Protein AF-A0A952X7Q8-F1 (afdb_monomer)

Sequence (103 aa):
MDFQTFLKELHVLQDRLVNMPESEALSETFAREQENLANLLDHLPKFPKIEQDKAREEMRLFADKLNEKLQNLKQKMRDLSQDMSMVENRTRGMKAYNQGKIF

Radius of gyration: 22.6 Å; Cα contacts (8 Å, |Δi|>4): 32; chains: 1; bounding box: 51×16×68 Å

Mean predicted aligned error: 8.24 Å

Structure (mmCIF, N/CA/C/O backbone):
data_AF-A0A952X7Q8-F1
#
_entry.id   AF-A0A952X7Q8-F1
#
loop_
_atom_site.group_PDB
_atom_site.id
_atom_site.type_symbol
_atom_site.label_atom_i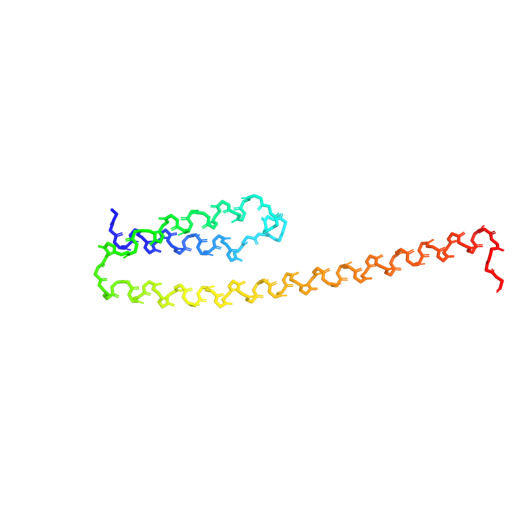d
_atom_site.label_alt_id
_atom_site.label_comp_id
_atom_site.label_asym_id
_atom_site.label_entity_id
_atom_site.label_seq_id
_atom_site.pdbx_PDB_ins_code
_atom_site.Cartn_x
_atom_site.Cartn_y
_atom_site.Cartn_z
_atom_site.occupancy
_atom_site.B_iso_or_equiv
_atom_site.auth_seq_id
_atom_site.auth_comp_id
_atom_site.auth_asym_id
_atom_site.auth_atom_id
_atom_site.pdbx_PDB_model_num
ATOM 1 N N . MET A 1 1 ? 4.799 4.792 -24.220 1.00 82.75 1 MET A N 1
ATOM 2 C CA . MET A 1 1 ? 5.187 5.406 -22.940 1.00 82.75 1 MET A CA 1
ATOM 3 C C . MET A 1 1 ? 6.679 5.223 -22.786 1.00 82.75 1 MET A C 1
ATOM 5 O O . MET A 1 1 ? 7.146 4.116 -23.025 1.00 82.75 1 MET A O 1
ATOM 9 N N . ASP A 1 2 ? 7.410 6.290 -22.488 1.00 91.31 2 ASP A N 1
ATOM 10 C CA . ASP A 1 2 ? 8.833 6.198 -22.161 1.00 91.31 2 ASP A CA 1
ATOM 11 C C . ASP A 1 2 ? 9.036 5.880 -20.667 1.00 91.31 2 ASP A C 1
ATOM 13 O O . ASP A 1 2 ? 8.090 5.904 -19.874 1.00 91.31 2 ASP A O 1
ATOM 17 N N . PHE A 1 3 ? 10.268 5.546 -20.284 1.00 89.25 3 PHE A N 1
ATOM 18 C CA . PHE A 1 3 ? 10.572 5.123 -18.918 1.00 89.25 3 PHE A CA 1
ATOM 19 C C . PHE A 1 3 ? 10.450 6.255 -17.890 1.00 89.25 3 PHE A C 1
ATOM 21 O O . PHE A 1 3 ? 10.060 6.018 -16.751 1.00 89.25 3 PHE A O 1
ATOM 28 N N . GLN A 1 4 ? 10.721 7.502 -18.284 1.00 90.69 4 GLN A N 1
ATOM 29 C CA . GLN A 1 4 ? 10.568 8.659 -17.394 1.00 90.69 4 GLN A CA 1
ATOM 30 C C . GLN A 1 4 ? 9.098 8.910 -17.046 1.00 90.69 4 GLN A 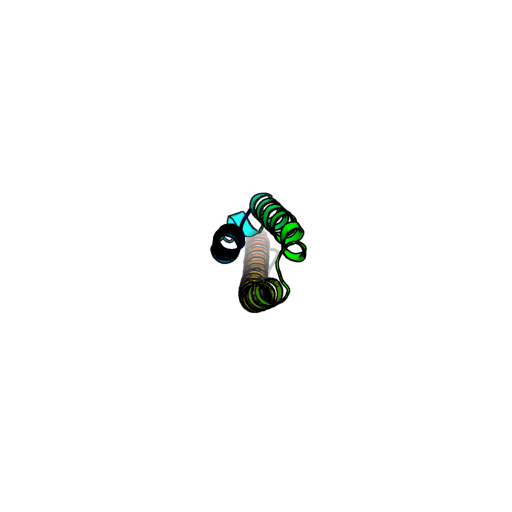C 1
ATOM 32 O O . GLN A 1 4 ? 8.769 9.192 -15.895 1.00 90.69 4 GLN A O 1
ATOM 37 N N . THR A 1 5 ? 8.206 8.749 -18.024 1.00 91.25 5 THR A N 1
ATOM 38 C CA . THR A 1 5 ? 6.757 8.823 -17.822 1.00 91.25 5 THR A CA 1
ATOM 39 C C . THR A 1 5 ? 6.283 7.673 -16.939 1.00 91.25 5 THR A C 1
ATOM 41 O O . THR A 1 5 ? 5.563 7.920 -15.977 1.00 91.25 5 THR A O 1
ATOM 44 N N . PHE A 1 6 ? 6.765 6.448 -17.190 1.00 92.56 6 PHE A N 1
ATOM 45 C CA . PHE A 1 6 ? 6.488 5.290 -16.332 1.00 92.56 6 PHE A CA 1
ATOM 46 C C . PHE A 1 6 ? 6.895 5.543 -14.873 1.00 92.56 6 PHE A C 1
ATOM 48 O O . PHE A 1 6 ? 6.085 5.342 -13.976 1.00 92.56 6 PHE A O 1
ATOM 55 N N . LEU A 1 7 ? 8.121 6.016 -14.622 1.00 90.44 7 LEU A N 1
ATOM 56 C CA . LEU A 1 7 ? 8.602 6.274 -13.261 1.00 90.44 7 LEU A CA 1
ATOM 57 C C . LEU A 1 7 ? 7.802 7.373 -12.567 1.00 90.44 7 LEU A C 1
ATOM 59 O O . LEU A 1 7 ? 7.464 7.247 -11.395 1.00 90.44 7 LEU A O 1
ATOM 63 N N . LYS A 1 8 ? 7.462 8.438 -13.293 1.00 92.06 8 LYS A N 1
ATOM 64 C CA . LYS A 1 8 ? 6.650 9.519 -12.741 1.00 92.06 8 LYS A CA 1
ATOM 65 C C . LYS A 1 8 ? 5.261 9.023 -12.343 1.00 92.06 8 LYS A C 1
ATOM 67 O O . LYS A 1 8 ? 4.787 9.357 -11.261 1.00 92.06 8 LYS A O 1
ATOM 72 N N . GLU A 1 9 ? 4.611 8.240 -13.199 1.00 91.62 9 GLU A N 1
ATOM 73 C CA . GLU A 1 9 ? 3.309 7.643 -12.890 1.00 91.62 9 GLU A CA 1
ATOM 74 C C . GLU A 1 9 ? 3.410 6.657 -11.722 1.00 91.62 9 GLU A C 1
ATOM 76 O O . GLU A 1 9 ? 2.567 6.684 -10.825 1.00 91.62 9 GLU A O 1
ATOM 81 N N . LEU A 1 10 ? 4.485 5.865 -11.674 1.00 91.00 10 LEU A N 1
ATOM 82 C CA . LEU A 1 10 ? 4.768 4.937 -10.585 1.00 91.00 10 LEU A CA 1
ATOM 83 C C . LEU A 1 10 ? 4.885 5.682 -9.252 1.00 91.00 10 LEU A C 1
ATOM 85 O O . LEU A 1 10 ? 4.204 5.316 -8.299 1.00 91.00 10 LEU A O 1
ATOM 89 N N . HIS A 1 11 ? 5.681 6.752 -9.188 1.00 90.19 11 HIS A N 1
ATOM 90 C CA . HIS A 1 11 ? 5.839 7.561 -7.974 1.00 90.19 11 HIS A CA 1
ATOM 91 C C . HIS A 1 11 ? 4.532 8.212 -7.542 1.00 90.19 11 HIS A C 1
ATOM 93 O O . HIS A 1 11 ? 4.196 8.167 -6.365 1.00 90.19 11 HIS A O 1
ATOM 99 N N . VAL A 1 12 ? 3.748 8.749 -8.479 1.00 91.62 12 VAL A N 1
ATOM 100 C CA . VAL A 1 12 ? 2.447 9.354 -8.155 1.00 91.62 12 VAL A CA 1
ATOM 101 C C . VAL A 1 12 ? 1.491 8.326 -7.547 1.00 91.62 12 VAL A C 1
ATOM 103 O O . VAL A 1 12 ? 0.827 8.626 -6.554 1.00 91.62 12 VAL A O 1
ATOM 106 N N . LEU A 1 13 ? 1.413 7.118 -8.112 1.00 89.06 13 LEU A N 1
ATOM 107 C CA . LEU A 1 13 ? 0.564 6.051 -7.574 1.00 89.06 13 LEU A CA 1
ATOM 108 C C . LEU A 1 13 ? 1.060 5.572 -6.205 1.00 89.06 13 LEU A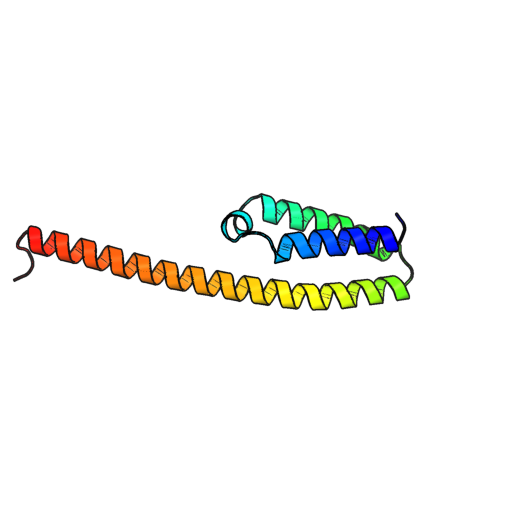 C 1
ATOM 110 O O . LEU A 1 13 ? 0.266 5.400 -5.280 1.00 89.06 13 LEU A O 1
ATOM 114 N N . GLN A 1 14 ? 2.374 5.413 -6.052 1.00 88.12 14 GLN A N 1
ATOM 115 C CA . GLN A 1 14 ? 2.996 5.046 -4.783 1.00 88.12 14 GLN A CA 1
ATOM 116 C C . GLN A 1 14 ? 2.710 6.087 -3.691 1.00 88.12 14 GLN A C 1
ATOM 118 O O . GLN A 1 14 ? 2.252 5.738 -2.600 1.00 88.12 14 GLN A O 1
ATOM 123 N N . ASP A 1 15 ? 2.893 7.371 -3.993 1.00 87.75 15 ASP A N 1
ATOM 124 C CA . ASP A 1 15 ? 2.630 8.463 -3.058 1.00 87.75 15 ASP A CA 1
ATOM 125 C C . ASP A 1 15 ? 1.157 8.522 -2.657 1.00 87.75 15 ASP A C 1
ATOM 127 O O . ASP A 1 15 ? 0.850 8.729 -1.481 1.00 87.75 15 ASP A O 1
ATOM 131 N N . ARG A 1 16 ? 0.228 8.292 -3.591 1.00 88.31 16 ARG A N 1
ATOM 132 C CA . ARG A 1 16 ? -1.206 8.226 -3.272 1.00 88.31 16 ARG A CA 1
ATOM 133 C C . ARG A 1 16 ? -1.517 7.079 -2.324 1.00 88.31 16 ARG A C 1
ATOM 135 O O . ARG A 1 16 ? -2.170 7.303 -1.311 1.00 88.31 16 ARG A O 1
ATOM 142 N N . LEU A 1 17 ? -1.022 5.874 -2.599 1.00 85.62 17 LEU A N 1
ATOM 143 C CA . LEU A 1 17 ? -1.271 4.696 -1.761 1.00 85.62 17 LEU A CA 1
ATOM 144 C C . LEU A 1 17 ? -0.693 4.860 -0.343 1.00 85.62 17 LEU A C 1
ATOM 146 O O . LEU A 1 17 ? -1.357 4.544 0.653 1.00 85.62 17 LEU A O 1
ATOM 150 N N . VAL A 1 18 ? 0.520 5.408 -0.222 1.00 84.38 18 VAL A N 1
ATOM 151 C CA . VAL A 1 18 ? 1.168 5.651 1.079 1.00 84.38 18 VAL A CA 1
ATOM 152 C C . VAL A 1 18 ? 0.501 6.789 1.845 1.00 84.38 18 VAL A C 1
ATOM 154 O O . VAL A 1 18 ? 0.297 6.652 3.049 1.00 84.38 18 VAL A O 1
ATOM 157 N N . ASN A 1 19 ? 0.067 7.858 1.181 1.00 85.88 19 ASN A N 1
ATOM 158 C CA . ASN A 1 19 ? -0.561 9.000 1.853 1.00 85.88 19 ASN A CA 1
ATOM 159 C C . ASN A 1 19 ? -2.091 8.897 1.962 1.00 85.88 19 ASN A C 1
ATOM 161 O O . ASN A 1 19 ? -2.714 9.768 2.563 1.00 85.88 19 ASN A O 1
ATOM 165 N N . MET A 1 20 ? -2.700 7.830 1.430 1.00 85.19 20 MET A N 1
ATOM 166 C CA . MET A 1 20 ? -4.150 7.632 1.484 1.00 85.19 20 MET A CA 1
ATOM 167 C C . MET A 1 20 ? -4.666 7.653 2.936 1.00 85.19 20 MET A C 1
ATOM 169 O O . MET A 1 20 ? -4.126 6.907 3.766 1.00 85.19 20 MET A O 1
ATOM 173 N N . PRO A 1 21 ? -5.701 8.454 3.253 1.00 82.75 21 PRO A N 1
ATOM 174 C CA . PRO A 1 21 ? -6.316 8.474 4.577 1.00 82.75 21 PRO A CA 1
ATOM 175 C C . PRO A 1 21 ? -6.841 7.095 4.985 1.00 82.75 21 PRO A C 1
ATOM 177 O O . PRO A 1 21 ? -7.283 6.316 4.146 1.00 82.75 21 PRO A O 1
ATOM 180 N N . GLU A 1 22 ? -6.864 6.798 6.284 1.00 75.19 22 GLU A N 1
ATOM 181 C CA . GLU A 1 22 ? -7.321 5.493 6.795 1.00 75.19 22 GLU A CA 1
ATOM 182 C C . GLU A 1 22 ? -8.784 5.192 6.432 1.00 75.19 22 GLU A C 1
ATOM 184 O O . GLU A 1 22 ? -9.126 4.048 6.143 1.00 75.19 22 GLU A O 1
ATOM 189 N N . SER A 1 23 ? -9.628 6.227 6.368 1.00 74.38 23 SER A N 1
ATOM 190 C CA . SER A 1 23 ? -11.025 6.128 5.929 1.00 74.38 23 SER A CA 1
ATOM 191 C C . SER A 1 23 ? -11.176 5.717 4.462 1.00 74.38 23 SER A C 1
ATOM 193 O O . SER A 1 23 ? -12.185 5.125 4.094 1.00 74.38 23 SER A O 1
ATOM 195 N N . GLU A 1 24 ? -10.185 6.026 3.626 1.00 74.69 24 GLU A N 1
ATOM 196 C CA . GLU A 1 24 ? -10.160 5.668 2.203 1.00 74.69 24 GLU A CA 1
ATOM 197 C C . GLU A 1 24 ? -9.350 4.393 1.941 1.00 74.69 24 GLU A C 1
ATOM 199 O O . GLU A 1 24 ? -9.605 3.683 0.975 1.00 74.69 24 GLU A O 1
ATOM 204 N N . ALA A 1 25 ? -8.421 4.042 2.832 1.00 68.12 25 ALA A N 1
ATOM 205 C CA . ALA A 1 25 ? -7.649 2.804 2.745 1.00 68.12 25 ALA A CA 1
ATOM 206 C C . ALA A 1 25 ? -8.527 1.542 2.858 1.00 68.12 25 ALA A C 1
ATOM 208 O O . ALA A 1 25 ? -8.138 0.474 2.393 1.00 68.12 25 ALA A O 1
ATOM 209 N N . LEU A 1 26 ? -9.708 1.665 3.472 1.00 65.75 26 LEU A N 1
ATOM 210 C CA . LEU A 1 26 ? -10.713 0.604 3.586 1.00 65.75 26 LEU A CA 1
ATOM 211 C C . LEU A 1 26 ? -11.805 0.688 2.503 1.00 65.75 26 LEU A C 1
ATOM 213 O O . LEU A 1 26 ? -12.793 -0.042 2.581 1.00 65.75 26 LEU A O 1
ATOM 217 N N . SER A 1 27 ? -11.666 1.585 1.521 1.00 76.38 27 SER A N 1
ATOM 218 C CA . SER A 1 27 ? -12.684 1.847 0.501 1.00 76.38 27 SER A CA 1
ATOM 219 C C . SER A 1 27 ? -12.307 1.291 -0.879 1.00 76.38 27 SER A C 1
ATOM 221 O O . SER A 1 27 ? -11.187 0.835 -1.121 1.00 76.38 27 SER A O 1
ATOM 223 N N . GLU A 1 28 ? -13.252 1.377 -1.821 1.00 80.56 28 GLU A N 1
ATOM 224 C CA . GLU A 1 28 ? -13.035 1.064 -3.242 1.00 80.56 28 GLU A CA 1
ATOM 225 C C . GLU A 1 28 ? -11.904 1.894 -3.874 1.00 80.56 28 GLU A C 1
ATOM 227 O O . GLU A 1 28 ? -11.301 1.465 -4.860 1.00 80.56 28 GLU A O 1
ATOM 232 N N . THR A 1 29 ? -11.574 3.057 -3.301 1.00 82.50 29 THR A N 1
ATOM 233 C CA . THR A 1 29 ? -10.486 3.920 -3.776 1.00 82.50 29 THR A CA 1
ATOM 234 C C . THR A 1 29 ? -9.138 3.210 -3.685 1.00 82.50 29 THR A C 1
ATOM 236 O O . THR A 1 29 ? -8.363 3.254 -4.638 1.00 82.50 29 THR A O 1
ATOM 239 N N . PHE A 1 30 ? -8.865 2.499 -2.586 1.00 81.94 30 PHE A N 1
ATOM 240 C CA . PHE A 1 30 ? -7.616 1.752 -2.433 1.00 81.94 30 PHE A CA 1
ATOM 241 C C . PHE A 1 30 ? -7.501 0.617 -3.457 1.00 81.94 30 PHE A C 1
ATOM 243 O O . PHE A 1 30 ? -6.457 0.461 -4.089 1.00 81.94 30 PHE A O 1
ATOM 250 N N . ALA A 1 31 ? -8.589 -0.130 -3.672 1.00 82.75 31 ALA A N 1
ATOM 251 C CA . ALA A 1 31 ? -8.631 -1.206 -4.661 1.00 82.75 31 ALA A CA 1
ATOM 252 C C . ALA A 1 31 ? -8.384 -0.682 -6.086 1.00 82.75 31 ALA A C 1
ATOM 254 O O . ALA A 1 31 ? -7.599 -1.265 -6.831 1.00 82.75 31 ALA A O 1
ATOM 255 N N . ARG A 1 32 ? -8.986 0.461 -6.440 1.00 87.06 32 ARG A N 1
ATOM 256 C CA . ARG A 1 32 ? -8.784 1.100 -7.746 1.00 87.06 32 ARG A CA 1
ATOM 257 C C . ARG A 1 32 ? -7.346 1.578 -7.947 1.00 87.06 32 ARG A C 1
ATOM 259 O O . ARG A 1 32 ? -6.784 1.392 -9.020 1.00 87.06 32 ARG A O 1
ATOM 266 N N . GLU A 1 33 ? -6.732 2.180 -6.933 1.00 86.19 33 GLU A N 1
ATOM 267 C CA . GLU A 1 33 ? -5.335 2.625 -7.034 1.00 86.19 33 GLU A CA 1
ATOM 268 C C . GLU A 1 33 ? -4.354 1.439 -7.107 1.00 86.19 33 GLU A C 1
ATOM 270 O O . GLU A 1 33 ? -3.342 1.517 -7.804 1.00 86.19 33 GLU A O 1
ATOM 275 N N . GLN A 1 34 ? -4.671 0.303 -6.471 1.00 84.00 34 GLN A N 1
ATOM 276 C CA . GLN A 1 34 ? -3.921 -0.943 -6.667 1.00 84.00 34 GLN A CA 1
ATOM 277 C C . GLN A 1 34 ? -4.060 -1.499 -8.087 1.00 84.00 34 GLN A C 1
ATOM 279 O O . GLN A 1 34 ? -3.068 -1.947 -8.662 1.00 84.00 34 GLN A O 1
ATOM 284 N N . GLU A 1 35 ? -5.259 -1.453 -8.666 1.00 89.25 35 GLU A N 1
ATOM 285 C CA . GLU A 1 35 ? -5.494 -1.866 -10.052 1.00 89.25 35 GLU A CA 1
ATOM 286 C C . GLU A 1 35 ? -4.720 -0.977 -11.037 1.00 89.25 35 GLU A C 1
ATOM 288 O O . GLU A 1 35 ? -4.043 -1.484 -11.930 1.00 89.25 35 GLU A O 1
ATOM 293 N N . ASN A 1 36 ? -4.723 0.343 -10.825 1.00 89.69 36 ASN A N 1
ATOM 294 C CA . ASN A 1 36 ? -3.924 1.283 -11.615 1.00 89.69 36 ASN A CA 1
ATOM 295 C C . ASN A 1 36 ? -2.426 0.959 -11.545 1.00 89.69 36 ASN A C 1
ATOM 297 O O . ASN A 1 36 ? -1.740 0.985 -12.568 1.00 89.69 36 ASN A O 1
ATOM 301 N N . LEU A 1 37 ? -1.920 0.628 -10.353 1.00 88.50 37 LEU A N 1
ATOM 302 C CA . LEU A 1 37 ? -0.530 0.218 -10.173 1.00 88.50 37 LEU A CA 1
ATOM 303 C C . LEU A 1 37 ? -0.234 -1.093 -10.912 1.00 88.50 37 LEU A C 1
ATOM 305 O O . LEU A 1 37 ? 0.775 -1.171 -11.606 1.00 88.50 37 LEU A O 1
ATOM 309 N N . ALA A 1 38 ? -1.104 -2.100 -10.804 1.00 88.06 38 ALA A N 1
ATOM 310 C CA . ALA A 1 38 ? -0.942 -3.370 -11.513 1.00 88.06 38 ALA A CA 1
ATOM 311 C C . ALA A 1 38 ? -0.889 -3.162 -13.036 1.00 88.06 38 ALA A C 1
ATOM 313 O O . ALA A 1 38 ? 0.049 -3.621 -13.685 1.00 88.06 38 ALA A O 1
ATOM 314 N N . ASN A 1 39 ? -1.819 -2.370 -13.574 1.00 91.12 39 ASN A N 1
ATOM 315 C CA . ASN A 1 39 ? -1.859 -2.021 -14.994 1.00 91.12 39 ASN A CA 1
ATOM 316 C C . ASN A 1 39 ? -0.591 -1.280 -15.441 1.00 91.12 39 ASN A C 1
ATOM 318 O O . ASN A 1 39 ? -0.063 -1.542 -16.520 1.00 91.12 39 ASN A O 1
ATOM 322 N N . LEU A 1 40 ? -0.059 -0.372 -14.614 1.00 90.25 40 LEU A N 1
ATOM 323 C CA . LEU A 1 40 ? 1.194 0.317 -14.919 1.00 90.25 40 LEU A CA 1
ATOM 324 C C . LEU A 1 40 ? 2.372 -0.669 -14.984 1.00 90.25 40 LEU A C 1
ATOM 326 O O . LEU 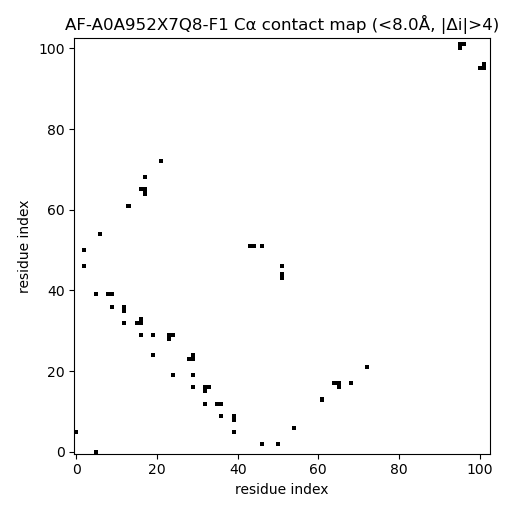A 1 40 ? 3.214 -0.573 -15.880 1.00 90.25 40 LEU A O 1
ATOM 330 N N . LEU A 1 41 ? 2.421 -1.648 -14.076 1.00 89.31 41 LEU A N 1
ATOM 331 C CA . LEU A 1 41 ? 3.484 -2.655 -14.025 1.00 89.31 41 LEU A CA 1
ATOM 332 C C . LEU A 1 41 ? 3.484 -3.610 -15.228 1.00 89.31 41 LEU A C 1
ATOM 334 O O . LEU A 1 41 ? 4.552 -4.111 -15.582 1.00 89.31 41 LEU A O 1
ATOM 338 N N . ASP A 1 42 ? 2.367 -3.779 -15.936 1.00 92.50 42 ASP A N 1
ATOM 339 C CA . ASP A 1 42 ? 2.322 -4.541 -17.196 1.00 92.50 42 ASP A CA 1
ATOM 340 C C . ASP A 1 42 ? 3.163 -3.902 -18.317 1.00 92.50 42 ASP A C 1
ATOM 342 O O . ASP A 1 42 ? 3.522 -4.551 -19.308 1.00 92.50 42 ASP A O 1
ATOM 346 N N . HIS A 1 43 ? 3.530 -2.625 -18.174 1.00 88.81 43 HIS A N 1
ATOM 347 C CA . HIS A 1 43 ? 4.460 -1.956 -19.080 1.00 88.81 43 HIS A CA 1
ATOM 348 C C . HIS A 1 43 ? 5.929 -2.228 -18.744 1.00 88.81 43 HIS A C 1
ATOM 350 O O . HIS A 1 43 ? 6.775 -2.087 -19.630 1.00 88.81 43 HIS A O 1
ATOM 356 N N . LEU A 1 44 ? 6.243 -2.663 -17.519 1.00 90.19 44 LEU A N 1
ATOM 357 C CA . LEU A 1 44 ? 7.613 -2.874 -17.047 1.00 90.19 44 LEU A CA 1
ATOM 358 C C . LEU A 1 44 ? 8.445 -3.812 -17.948 1.00 90.19 44 LEU A C 1
ATOM 360 O O . LEU A 1 44 ? 9.585 -3.462 -18.259 1.00 90.19 44 LEU A O 1
ATOM 364 N N . PRO A 1 45 ? 7.919 -4.951 -18.451 1.00 92.56 45 PRO A N 1
ATOM 365 C CA . PRO A 1 45 ? 8.689 -5.860 -19.304 1.00 92.56 45 PRO A CA 1
ATOM 366 C C . PRO A 1 45 ? 9.129 -5.254 -20.645 1.00 92.56 45 PRO A C 1
ATOM 368 O O . PRO A 1 45 ? 10.002 -5.816 -21.303 1.00 92.56 45 PRO A O 1
ATOM 371 N N . LYS A 1 46 ? 8.525 -4.133 -21.069 1.00 91.69 46 LYS A N 1
ATOM 372 C CA . LYS A 1 46 ? 8.816 -3.469 -22.351 1.00 91.69 46 LYS A CA 1
ATOM 373 C C . LYS A 1 46 ? 10.077 -2.599 -22.299 1.00 91.69 46 LYS A C 1
ATOM 375 O O . LYS A 1 46 ? 10.565 -2.196 -23.352 1.00 91.69 46 LYS A O 1
ATOM 380 N N . PHE A 1 47 ? 10.600 -2.312 -21.108 1.00 93.06 47 PHE A N 1
ATOM 381 C CA . PHE A 1 47 ? 11.811 -1.512 -20.922 1.00 93.06 47 PHE A CA 1
ATOM 382 C C . PHE A 1 47 ? 13.081 -2.381 -20.921 1.00 93.06 47 PHE A C 1
ATOM 384 O O . PHE A 1 47 ? 13.010 -3.578 -20.633 1.00 93.06 47 PHE A O 1
ATOM 391 N N . PRO A 1 48 ? 14.266 -1.822 -21.218 1.00 94.38 48 PRO A N 1
ATOM 392 C CA . PRO A 1 48 ? 15.543 -2.505 -21.050 1.00 94.38 48 PRO A CA 1
ATOM 393 C C . PRO A 1 48 ? 15.754 -3.012 -19.621 1.00 94.38 48 PRO A C 1
ATOM 395 O O . PRO A 1 48 ? 15.296 -2.415 -18.650 1.00 94.38 48 PRO A O 1
ATOM 398 N N . LYS A 1 49 ? 16.531 -4.087 -19.476 1.00 93.31 49 LYS A N 1
ATOM 399 C CA . LYS A 1 49 ? 16.769 -4.746 -18.183 1.00 93.31 49 LYS A CA 1
ATOM 400 C C 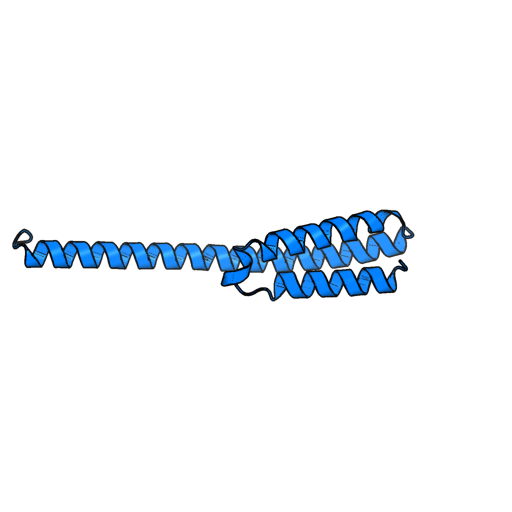. LYS A 1 49 ? 17.281 -3.802 -17.083 1.00 93.31 49 LYS A C 1
ATOM 402 O O . LYS A 1 49 ? 16.831 -3.908 -15.953 1.00 93.31 49 LYS A O 1
ATOM 407 N N . ILE A 1 50 ? 18.148 -2.848 -17.425 1.00 93.31 50 ILE A N 1
ATOM 408 C CA . ILE A 1 50 ? 18.675 -1.849 -16.475 1.00 93.31 50 ILE A CA 1
ATOM 409 C C . ILE A 1 50 ? 17.545 -0.990 -15.883 1.00 93.31 50 ILE A C 1
ATOM 411 O O . ILE A 1 50 ? 17.515 -0.735 -14.682 1.00 93.31 50 ILE A O 1
ATOM 415 N N . GLU A 1 51 ? 16.598 -0.565 -16.718 1.00 91.88 51 GLU A N 1
ATOM 416 C CA . GLU A 1 51 ? 15.441 0.229 -16.295 1.00 91.88 51 GLU A CA 1
ATOM 417 C C . GLU A 1 51 ? 14.458 -0.614 -15.474 1.00 91.88 51 GLU A C 1
ATOM 419 O O . GLU A 1 51 ? 13.938 -0.150 -14.458 1.00 91.88 51 GLU A O 1
ATOM 424 N N . GLN A 1 52 ? 14.271 -1.883 -15.851 1.00 91.12 52 GLN A N 1
ATOM 425 C CA . GLN A 1 52 ? 13.476 -2.824 -15.062 1.00 91.12 52 GLN A CA 1
ATOM 426 C C . GLN A 1 52 ? 14.049 -3.033 -13.661 1.00 91.12 52 GLN A C 1
ATOM 428 O O . GLN A 1 52 ? 13.304 -3.018 -12.683 1.00 91.12 52 GLN A O 1
ATOM 433 N N . ASP A 1 53 ? 15.362 -3.234 -13.564 1.00 91.56 53 ASP A N 1
ATOM 434 C CA . ASP A 1 53 ? 16.037 -3.476 -12.292 1.00 91.56 53 ASP A CA 1
ATOM 435 C C . ASP A 1 53 ? 15.939 -2.240 -11.385 1.00 91.56 53 ASP A C 1
ATOM 437 O O . ASP A 1 53 ? 15.602 -2.380 -10.209 1.00 91.56 53 ASP A O 1
ATOM 441 N N . LYS A 1 54 ? 16.085 -1.031 -11.947 1.00 91.06 54 LYS A N 1
ATOM 442 C CA . LYS A 1 54 ? 15.862 0.225 -11.216 1.00 91.06 54 LYS A CA 1
ATOM 443 C C . LYS A 1 54 ? 14.430 0.341 -10.680 1.00 91.06 54 LYS A C 1
ATOM 445 O O . LYS A 1 54 ? 14.228 0.610 -9.500 1.00 91.06 54 LYS A O 1
ATOM 450 N N . ALA A 1 55 ? 13.427 0.110 -11.525 1.00 88.94 55 ALA A N 1
ATOM 451 C CA . ALA A 1 55 ? 12.029 0.179 -11.101 1.00 88.94 55 ALA A CA 1
ATOM 452 C C . ALA A 1 55 ? 11.690 -0.868 -10.023 1.00 88.94 55 ALA A C 1
ATOM 454 O O . ALA A 1 55 ? 10.943 -0.578 -9.090 1.00 88.94 55 ALA A O 1
ATOM 455 N N . ARG A 1 56 ? 12.269 -2.074 -10.105 1.00 88.88 56 ARG A N 1
ATOM 456 C CA . ARG A 1 56 ? 12.102 -3.127 -9.088 1.00 88.88 56 ARG A CA 1
ATOM 457 C C . ARG A 1 56 ? 12.713 -2.750 -7.745 1.00 88.88 56 ARG A C 1
ATOM 459 O O . ARG A 1 56 ? 12.128 -3.071 -6.712 1.00 88.88 56 ARG A O 1
ATOM 466 N N . GLU A 1 57 ? 13.871 -2.098 -7.748 1.00 90.06 57 GLU A N 1
ATOM 467 C CA . GLU A 1 57 ? 14.499 -1.595 -6.526 1.00 90.06 57 GLU A CA 1
ATOM 468 C C . GLU A 1 57 ? 13.597 -0.566 -5.831 1.00 90.06 57 GLU A C 1
ATOM 470 O O . GLU A 1 57 ? 13.292 -0.706 -4.645 1.00 90.06 57 GLU A O 1
ATOM 475 N N . GLU A 1 58 ? 13.070 0.399 -6.585 1.00 87.12 58 GLU A N 1
ATOM 476 C CA . GLU A 1 58 ? 12.144 1.409 -6.059 1.00 87.12 58 GLU A CA 1
ATOM 477 C C . GLU A 1 58 ? 10.827 0.787 -5.558 1.00 87.12 58 GLU A C 1
ATOM 479 O O . GLU A 1 58 ? 10.345 1.125 -4.475 1.00 87.12 58 GLU A O 1
ATOM 484 N N . MET A 1 59 ? 10.275 -0.190 -6.284 1.00 87.00 59 MET A N 1
ATOM 485 C CA . MET A 1 59 ? 9.096 -0.951 -5.853 1.00 87.00 59 MET A CA 1
ATOM 486 C C . MET A 1 59 ? 9.320 -1.710 -4.544 1.00 87.00 59 MET A C 1
ATOM 488 O O . MET A 1 59 ? 8.398 -1.819 -3.737 1.00 87.00 59 MET A O 1
ATOM 492 N N . ARG A 1 60 ? 10.525 -2.245 -4.318 1.00 88.88 60 ARG A N 1
ATOM 493 C CA . ARG A 1 60 ? 10.850 -2.951 -3.074 1.00 88.88 60 ARG A CA 1
ATOM 494 C C . ARG A 1 60 ? 10.819 -2.000 -1.882 1.00 88.88 60 ARG A C 1
ATOM 496 O O . ARG A 1 60 ? 10.164 -2.301 -0.890 1.00 88.88 60 ARG A O 1
ATOM 503 N N . LEU A 1 61 ? 11.448 -0.831 -2.014 1.00 86.62 61 LEU A N 1
ATOM 504 C CA . LEU A 1 61 ? 11.416 0.212 -0.983 1.00 86.62 61 LEU A CA 1
ATOM 505 C C . LEU A 1 61 ? 9.986 0.693 -0.704 1.00 86.62 61 LEU A C 1
ATOM 507 O O . LEU A 1 61 ? 9.622 0.970 0.438 1.00 86.62 61 LEU A O 1
ATOM 511 N N . PHE A 1 62 ? 9.161 0.780 -1.746 1.00 87.31 62 PHE A N 1
ATOM 512 C CA . PHE A 1 62 ? 7.747 1.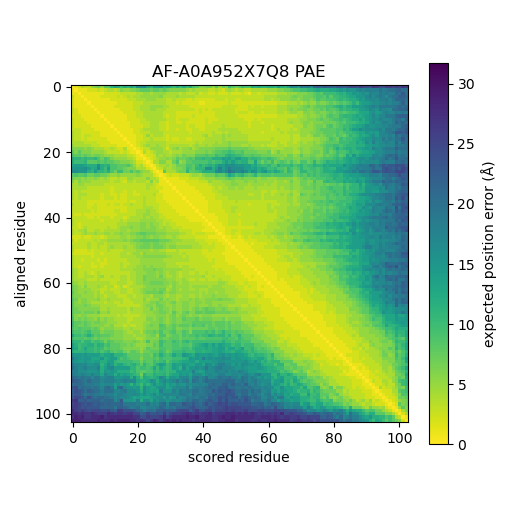104 -1.605 1.00 87.31 62 PHE A CA 1
ATOM 513 C C . PHE A 1 62 ? 6.957 0.014 -0.862 1.0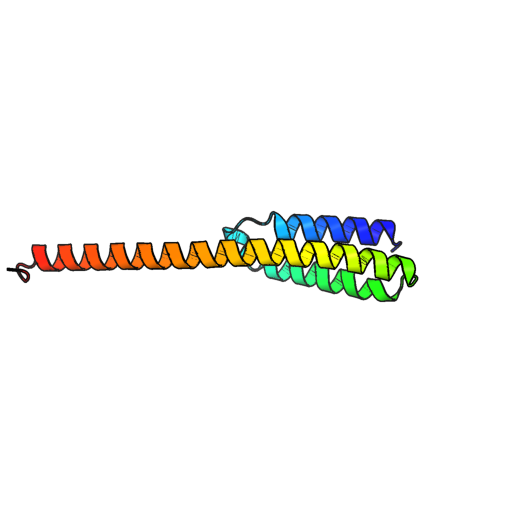0 87.31 62 PHE A C 1
ATOM 515 O O . PHE A 1 62 ? 6.152 0.338 0.012 1.00 87.31 62 PHE A O 1
ATOM 522 N N . ALA A 1 63 ? 7.199 -1.264 -1.161 1.00 84.75 63 ALA A N 1
ATOM 523 C CA . ALA A 1 63 ? 6.529 -2.380 -0.496 1.00 84.75 63 ALA A CA 1
ATOM 524 C C . ALA A 1 63 ? 6.796 -2.392 1.018 1.00 84.75 63 ALA A C 1
ATOM 526 O O . ALA A 1 63 ? 5.871 -2.623 1.800 1.00 84.75 63 ALA A O 1
ATOM 527 N N . ASP A 1 64 ? 8.024 -2.069 1.432 1.00 87.00 64 ASP A N 1
ATOM 528 C CA . ASP A 1 64 ? 8.385 -1.960 2.848 1.00 87.00 64 ASP A CA 1
ATOM 529 C C . ASP A 1 64 ? 7.582 -0.847 3.549 1.00 87.00 64 ASP A C 1
ATOM 531 O O . ASP A 1 64 ? 6.975 -1.086 4.596 1.00 87.00 64 ASP A O 1
ATOM 535 N N . LYS A 1 65 ? 7.475 0.339 2.926 1.00 85.81 65 LYS A N 1
ATOM 536 C CA . LYS A 1 65 ? 6.664 1.462 3.441 1.00 85.81 65 LYS A CA 1
ATOM 537 C C . LYS A 1 65 ? 5.175 1.120 3.530 1.00 85.81 65 LYS A C 1
ATOM 539 O O . LYS A 1 65 ? 4.509 1.462 4.508 1.00 85.81 65 LYS A O 1
ATOM 544 N N . LEU A 1 66 ? 4.637 0.445 2.513 1.00 83.50 66 LEU A N 1
ATOM 545 C CA . LEU A 1 66 ? 3.237 0.020 2.502 1.00 83.50 66 LEU A CA 1
ATOM 546 C C . LEU A 1 66 ? 2.964 -0.986 3.630 1.00 83.50 66 LEU A C 1
ATOM 548 O O . LEU A 1 66 ? 1.950 -0.885 4.319 1.00 83.50 66 LEU A O 1
ATOM 552 N N . ASN A 1 67 ? 3.878 -1.934 3.847 1.00 83.81 67 ASN A N 1
ATOM 553 C CA . ASN A 1 67 ? 3.749 -2.926 4.907 1.00 83.81 67 ASN A CA 1
ATOM 554 C C . ASN A 1 67 ? 3.781 -2.277 6.299 1.00 83.81 67 ASN A C 1
ATOM 556 O O . ASN A 1 67 ? 2.943 -2.602 7.137 1.00 83.81 67 ASN A O 1
ATOM 560 N N . GLU A 1 68 ? 4.679 -1.318 6.536 1.00 87.06 68 GLU A N 1
ATOM 561 C CA . GLU A 1 68 ? 4.710 -0.548 7.787 1.00 87.06 68 GLU A CA 1
ATOM 562 C C . GLU A 1 68 ? 3.367 0.152 8.052 1.00 87.06 68 GLU A C 1
ATOM 564 O O . GLU A 1 68 ? 2.780 0.011 9.130 1.00 87.06 68 GLU A O 1
ATOM 569 N N . LYS A 1 69 ? 2.812 0.825 7.036 1.00 83.12 69 LYS A N 1
ATOM 570 C CA . LYS A 1 69 ? 1.488 1.456 7.125 1.00 83.12 69 LYS A CA 1
ATOM 571 C C . LYS A 1 69 ? 0.383 0.445 7.448 1.00 83.12 69 LYS A C 1
ATOM 573 O O . LYS A 1 69 ? -0.464 0.718 8.298 1.00 83.12 69 LYS A O 1
ATOM 578 N N . LEU A 1 70 ? 0.395 -0.727 6.811 1.00 81.56 70 LEU A N 1
ATOM 579 C CA . LEU A 1 70 ? -0.578 -1.792 7.072 1.00 81.56 70 LEU A CA 1
ATOM 580 C C . LEU A 1 70 ? -0.480 -2.328 8.507 1.00 81.56 70 LEU A C 1
ATOM 582 O O . LEU A 1 70 ? -1.514 -2.559 9.138 1.00 81.56 70 LEU A O 1
ATOM 586 N N . GLN A 1 71 ? 0.729 -2.492 9.052 1.00 85.00 71 GLN A N 1
ATOM 587 C CA . GLN A 1 71 ? 0.902 -2.897 10.452 1.00 85.00 71 GLN A CA 1
ATOM 588 C C . GLN A 1 71 ? 0.356 -1.840 11.417 1.00 85.00 71 GLN A C 1
ATOM 590 O O . GLN A 1 71 ? -0.349 -2.191 12.366 1.00 85.00 71 GLN A O 1
ATOM 595 N N . ASN A 1 72 ? 0.602 -0.556 11.143 1.00 86.69 72 ASN A N 1
ATOM 596 C CA . ASN A 1 72 ? 0.070 0.548 11.944 1.00 86.69 72 ASN A CA 1
ATOM 597 C C . ASN A 1 72 ? -1.465 0.576 11.923 1.00 86.69 72 ASN A C 1
ATOM 599 O O . ASN A 1 72 ? -2.096 0.673 12.976 1.00 86.69 72 ASN A O 1
ATOM 603 N N . LEU A 1 73 ? -2.080 0.406 10.748 1.00 83.31 73 LEU A N 1
ATOM 604 C CA . LEU A 1 73 ? -3.537 0.339 10.619 1.00 83.31 73 LEU A CA 1
ATOM 605 C C . LEU A 1 73 ? -4.117 -0.872 11.370 1.00 83.31 73 LEU A C 1
ATOM 607 O O . LEU A 1 73 ? -5.117 -0.756 12.078 1.00 83.31 73 LEU A O 1
ATOM 611 N N . LYS A 1 74 ? -3.456 -2.034 11.282 1.00 83.88 74 LYS A N 1
ATOM 612 C CA . LYS A 1 74 ? -3.847 -3.245 12.016 1.00 83.88 74 LYS A CA 1
ATOM 613 C C . LYS A 1 74 ? -3.753 -3.061 13.529 1.00 83.88 74 LYS A C 1
ATOM 615 O O . LYS A 1 74 ? -4.596 -3.586 14.255 1.00 83.88 74 LYS A O 1
ATOM 620 N N . GLN A 1 75 ? -2.742 -2.344 14.018 1.00 87.56 75 GLN A N 1
ATOM 621 C CA . GLN A 1 75 ? -2.636 -2.015 15.437 1.00 87.56 75 GLN A CA 1
ATOM 622 C C . GLN A 1 75 ? -3.804 -1.134 15.881 1.00 87.56 75 GLN A C 1
ATOM 624 O O . GLN A 1 75 ? -4.525 -1.521 16.795 1.00 87.56 75 GLN A O 1
ATOM 629 N N . LYS A 1 76 ? -4.074 -0.041 15.160 1.00 85.06 76 LYS A N 1
ATOM 630 C CA . LYS A 1 76 ? -5.191 0.864 15.465 1.00 85.06 76 LYS A CA 1
ATOM 631 C C . LYS A 1 76 ? -6.547 0.159 15.476 1.00 85.06 76 LYS A C 1
ATOM 633 O O . LYS A 1 76 ? -7.357 0.408 16.362 1.00 85.06 76 LYS A O 1
ATOM 638 N N . MET A 1 77 ? -6.793 -0.759 14.537 1.00 83.75 77 MET A N 1
ATOM 639 C CA . MET A 1 77 ? -8.028 -1.557 14.531 1.00 83.75 77 MET A CA 1
ATOM 640 C C . MET A 1 77 ? -8.158 -2.456 15.769 1.00 83.75 77 MET A C 1
ATOM 642 O O . MET A 1 77 ? -9.261 -2.626 16.288 1.00 83.75 77 MET A O 1
ATOM 646 N N . ARG A 1 78 ? -7.049 -3.026 16.261 1.00 85.25 78 ARG A N 1
ATOM 647 C CA . ARG A 1 78 ? -7.053 -3.818 17.502 1.00 85.25 78 ARG A CA 1
ATOM 648 C C . ARG A 1 78 ? -7.355 -2.949 18.717 1.00 85.25 78 ARG A C 1
ATOM 650 O O . ARG A 1 78 ? -8.189 -3.348 19.527 1.00 85.25 78 ARG A O 1
ATOM 657 N N . ASP A 1 79 ? -6.735 -1.778 18.802 1.00 89.38 79 ASP A N 1
ATOM 658 C CA . ASP A 1 79 ? -6.946 -0.835 19.905 1.00 89.38 79 ASP A CA 1
ATOM 659 C C . ASP A 1 79 ? -8.411 -0.365 19.936 1.00 89.38 79 ASP A C 1
ATOM 661 O O . ASP A 1 79 ? -9.086 -0.482 20.956 1.00 89.38 79 ASP A O 1
ATOM 665 N N . LEU A 1 80 ? -8.964 0.011 18.777 1.00 86.81 80 LEU A N 1
ATOM 666 C CA . LEU A 1 80 ? -10.367 0.412 18.650 1.00 86.81 80 LEU A CA 1
ATOM 667 C C . LEU A 1 80 ? -11.339 -0.713 19.048 1.00 86.81 80 LEU A C 1
ATOM 669 O O . LEU A 1 80 ? -12.365 -0.469 19.683 1.00 86.81 80 LEU A O 1
ATOM 673 N N . SER A 1 81 ? -11.024 -1.963 18.696 1.00 86.00 81 SER A N 1
ATOM 674 C CA . SER A 1 81 ? -11.828 -3.120 19.099 1.00 86.00 81 SER A CA 1
ATOM 675 C C . SER A 1 81 ? -11.798 -3.352 20.613 1.00 86.00 81 SER A C 1
ATOM 677 O O . SER A 1 81 ? -12.813 -3.762 21.183 1.00 86.00 81 SER A O 1
ATOM 679 N N . GLN A 1 82 ? -10.659 -3.115 21.271 1.00 87.44 82 GLN A N 1
ATOM 680 C CA . GLN A 1 82 ? -10.552 -3.205 22.728 1.00 87.44 82 GLN A CA 1
ATOM 681 C C . GLN A 1 82 ? -11.350 -2.091 23.407 1.00 87.44 82 GLN A C 1
ATOM 683 O O . GLN A 1 82 ? -12.108 -2.370 24.338 1.00 87.44 82 GLN A O 1
ATOM 688 N N . ASP A 1 83 ? -11.254 -0.864 22.895 1.00 89.69 83 ASP A N 1
ATOM 689 C CA . ASP A 1 83 ? -12.014 0.282 23.392 1.00 89.69 83 ASP A CA 1
ATOM 690 C C . ASP A 1 83 ? -13.525 0.053 23.287 1.00 89.69 83 ASP A C 1
ATOM 692 O O . ASP A 1 83 ? -14.251 0.252 24.264 1.00 89.69 83 ASP A O 1
ATOM 696 N N . MET A 1 84 ? -14.009 -0.457 22.148 1.00 85.44 84 MET A N 1
ATOM 697 C CA . MET A 1 84 ? -15.421 -0.822 21.985 1.00 85.44 84 MET A CA 1
ATOM 698 C C . MET A 1 84 ? -15.864 -1.882 22.999 1.00 85.44 84 MET A C 1
ATOM 700 O O . MET A 1 84 ? -16.899 -1.716 23.641 1.00 85.44 84 MET A O 1
ATOM 704 N N . SER A 1 85 ? -15.064 -2.931 23.210 1.00 85.38 85 SER A N 1
ATOM 705 C CA . SER A 1 85 ? -15.360 -3.970 24.208 1.00 85.38 85 SER A CA 1
ATOM 706 C C . SER A 1 85 ? -15.442 -3.398 25.631 1.00 85.38 85 SER A C 1
ATOM 708 O O . SER A 1 85 ? -16.353 -3.726 26.397 1.00 85.38 85 SER A O 1
ATOM 710 N N . MET A 1 86 ? -14.538 -2.481 25.994 1.00 85.25 86 MET A N 1
ATOM 711 C CA . MET A 1 86 ? -14.580 -1.791 27.288 1.00 85.25 86 MET A CA 1
ATOM 712 C C . MET A 1 86 ? -15.842 -0.937 27.447 1.00 85.25 86 MET A C 1
ATOM 714 O O . MET A 1 86 ? -16.469 -0.959 28.513 1.00 85.25 86 MET A O 1
ATOM 718 N N . VAL A 1 87 ? -16.236 -0.207 26.400 1.00 85.81 87 VAL A N 1
ATOM 719 C CA . VAL A 1 87 ? -17.462 0.603 26.394 1.00 85.81 87 VAL A CA 1
ATOM 720 C C . VAL A 1 87 ? -18.696 -0.287 26.532 1.00 85.81 87 VAL A C 1
ATOM 722 O O . VAL A 1 87 ? -19.518 -0.031 27.411 1.00 85.81 87 VAL A O 1
ATOM 725 N N . GLU A 1 88 ? -18.806 -1.367 25.757 1.00 84.69 88 GLU A N 1
ATOM 726 C CA . GLU A 1 88 ? -19.928 -2.308 25.848 1.00 84.69 88 GLU A CA 1
ATOM 727 C C . GLU A 1 88 ? -20.059 -2.923 27.244 1.00 84.69 88 GLU A C 1
ATOM 729 O O . GLU A 1 88 ? -21.162 -2.975 27.799 1.00 84.69 88 GLU A O 1
ATOM 734 N N . ASN A 1 89 ? -18.944 -3.353 27.842 1.00 83.12 89 ASN A N 1
ATOM 735 C CA . ASN A 1 89 ? -18.937 -3.920 29.190 1.00 83.12 89 ASN A CA 1
ATOM 736 C C . ASN A 1 89 ? -19.357 -2.884 30.239 1.00 83.12 89 ASN A C 1
ATOM 738 O O . ASN A 1 89 ? -20.173 -3.196 31.111 1.00 83.12 89 ASN A O 1
ATOM 742 N N . ARG A 1 90 ? -18.890 -1.632 30.124 1.00 83.00 90 ARG A N 1
ATOM 743 C CA . ARG A 1 90 ? -19.354 -0.527 30.980 1.00 83.00 90 ARG A CA 1
ATOM 744 C C . ARG A 1 90 ? -20.849 -0.276 30.815 1.00 83.00 90 ARG A C 1
ATOM 746 O O . ARG A 1 90 ? -21.556 -0.168 31.814 1.00 83.00 90 ARG A O 1
ATOM 753 N N . THR A 1 91 ? -21.354 -0.221 29.584 1.00 84.62 91 THR A N 1
ATOM 754 C CA . THR A 1 91 ? -22.784 -0.011 29.321 1.00 84.62 91 THR A CA 1
ATOM 755 C C . THR A 1 91 ? -23.633 -1.155 29.877 1.00 84.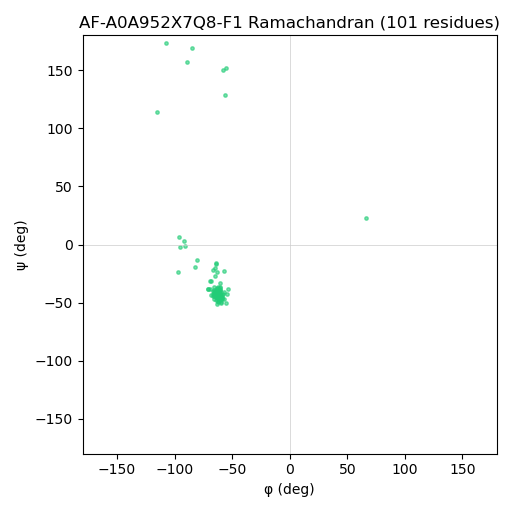62 91 THR A C 1
ATOM 757 O O . THR A 1 91 ? -24.686 -0.901 30.463 1.00 84.62 91 THR A O 1
ATOM 760 N N . ARG A 1 92 ? -23.187 -2.413 29.749 1.00 80.88 92 ARG A N 1
ATOM 761 C CA . ARG A 1 92 ? -23.856 -3.572 30.365 1.00 80.88 92 ARG A CA 1
ATOM 762 C C . ARG A 1 92 ? -23.853 -3.478 31.891 1.00 80.88 92 ARG A C 1
ATOM 764 O O . ARG A 1 92 ? -24.908 -3.667 32.491 1.00 80.88 92 ARG A O 1
ATOM 771 N N . GLY A 1 93 ? -22.720 -3.124 32.501 1.00 79.31 93 GLY A N 1
ATOM 772 C CA . GLY A 1 93 ? -22.602 -2.920 33.949 1.00 79.31 93 GLY A CA 1
ATOM 773 C C . GLY A 1 93 ? -23.547 -1.835 34.472 1.00 79.31 93 GLY A C 1
ATOM 774 O O . GLY A 1 93 ? -24.291 -2.075 35.419 1.00 79.31 93 GLY A O 1
ATOM 775 N N . MET A 1 94 ? -23.613 -0.681 33.798 1.00 80.00 94 MET A N 1
ATOM 776 C CA . MET A 1 94 ? -24.553 0.393 34.148 1.00 80.00 94 MET A CA 1
ATOM 777 C C . MET A 1 94 ? -26.015 -0.041 34.007 1.00 80.00 94 MET A C 1
ATOM 779 O O . MET A 1 94 ? -26.832 0.254 34.875 1.00 80.00 94 MET A O 1
ATOM 783 N N . LYS A 1 95 ? -26.366 -0.770 32.938 1.00 80.00 95 LYS A N 1
ATOM 784 C CA . LYS A 1 95 ? -27.730 -1.294 32.758 1.00 80.00 95 LYS A CA 1
ATOM 785 C C . LYS A 1 95 ? -28.105 -2.302 33.847 1.00 80.00 95 LYS A C 1
ATOM 787 O O . LYS A 1 95 ? -29.226 -2.255 34.339 1.00 80.00 95 LYS A O 1
ATOM 792 N N . ALA A 1 96 ? -27.191 -3.190 34.231 1.00 74.88 96 ALA A N 1
ATOM 793 C CA . ALA A 1 96 ? -27.427 -4.181 35.279 1.00 74.88 96 ALA A CA 1
ATOM 794 C C . ALA A 1 96 ? -27.540 -3.542 36.677 1.00 74.88 96 ALA A C 1
ATOM 796 O O . ALA A 1 96 ? -28.417 -3.935 37.448 1.00 74.88 96 ALA A O 1
ATOM 797 N N . TYR A 1 97 ? -26.732 -2.515 36.965 1.00 74.94 97 TYR A N 1
ATOM 798 C CA . TYR A 1 97 ? -26.842 -1.697 38.177 1.00 74.94 97 TYR A CA 1
ATOM 799 C C . TYR A 1 97 ? -28.189 -0.960 38.242 1.00 74.94 97 TYR A C 1
ATOM 801 O O . TYR A 1 97 ? -28.926 -1.099 39.213 1.00 74.94 97 TYR A O 1
ATOM 809 N N . ASN A 1 98 ? -28.579 -0.273 37.162 1.00 74.12 98 ASN A N 1
ATOM 810 C CA . ASN A 1 98 ? -29.854 0.451 37.092 1.00 74.12 98 ASN A CA 1
ATOM 811 C C . ASN A 1 98 ? -31.089 -0.469 37.156 1.00 74.12 98 ASN A C 1
ATOM 813 O O . ASN A 1 98 ? -32.180 -0.006 37.470 1.00 74.12 98 ASN A O 1
ATOM 817 N N . GLN A 1 99 ? -30.937 -1.763 36.855 1.00 79.81 99 GLN A N 1
ATOM 818 C CA . GLN A 1 99 ? -31.992 -2.776 36.983 1.00 79.81 99 GLN A CA 1
ATOM 819 C C . GLN A 1 99 ? -31.989 -3.494 38.346 1.00 79.81 99 GLN A C 1
ATOM 821 O O . GLN A 1 99 ? -32.771 -4.427 38.524 1.00 79.81 99 GLN A O 1
ATOM 826 N N . GLY A 1 100 ? -31.116 -3.111 39.287 1.00 65.88 100 GLY A N 1
ATOM 827 C CA . GLY A 1 100 ? -31.024 -3.731 40.615 1.00 65.88 100 GLY A CA 1
ATOM 828 C C . GLY A 1 100 ? -30.550 -5.189 40.597 1.00 65.88 100 GLY A C 1
ATOM 829 O O . GLY A 1 100 ? -30.859 -5.945 41.511 1.00 65.88 100 GLY A O 1
ATOM 830 N N . LYS A 1 101 ? -29.845 -5.616 39.540 1.00 61.09 101 LYS A N 1
ATOM 831 C CA . LYS A 1 101 ? -29.359 -7.001 39.367 1.00 61.09 101 LYS A CA 1
ATOM 832 C C . LYS A 1 101 ? -27.919 -7.210 39.837 1.00 61.09 101 LYS A C 1
ATOM 834 O O . LYS A 1 101 ? -27.410 -8.323 39.746 1.00 61.09 101 LYS A O 1
ATOM 839 N N . ILE A 1 102 ? -27.266 -6.148 40.296 1.00 55.03 102 ILE A N 1
ATOM 840 C CA . ILE A 1 102 ? -25.948 -6.190 40.926 1.00 55.03 102 ILE A CA 1
ATOM 841 C C . ILE A 1 102 ? -26.161 -5.735 42.373 1.00 55.03 102 ILE A C 1
ATOM 843 O O . ILE A 1 102 ? -26.557 -4.588 42.582 1.00 55.03 102 ILE A O 1
ATOM 847 N N . PHE A 1 103 ? -25.953 -6.650 43.322 1.00 53.53 103 PHE A 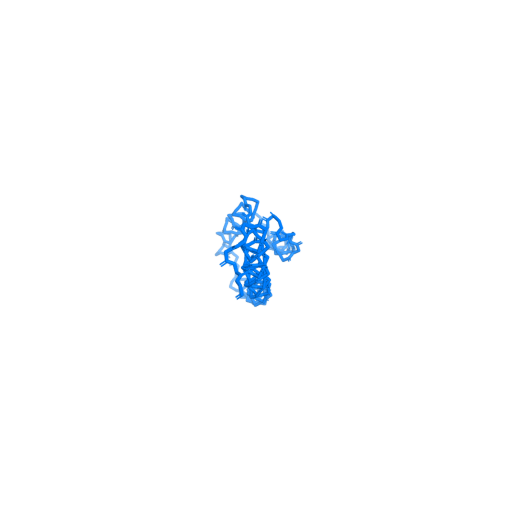N 1
ATOM 848 C CA . PHE A 1 103 ? -25.908 -6.396 44.765 1.00 53.53 103 PHE A CA 1
ATOM 849 C C . PHE A 1 103 ? -24.467 -6.524 45.249 1.00 53.53 103 PHE A C 1
ATOM 851 O O . PHE A 1 103 ? -23.780 -7.450 44.755 1.00 53.53 103 PHE A O 1
#

Secondary structure (DSSP, 8-state):
--HHHHHHHHHHHHHHHHH--HHHHTSHHHHHHHHHHHHHHTTGGGS-HHHHHHHHHHHHHHHHHHHHHHHHHHHHHHHHHHHHHHHHHHHHHHHHHHTT---

Solvent-accessible surface area (backbone atoms only — not comparable to full-atom values): 5855 Å² total; per-residue (Å²): 135,56,69,69,58,50,50,52,52,50,50,53,51,50,51,48,66,68,68,48,52,76,83,42,61,78,35,72,63,42,58,51,52,50,49,53,49,53,61,55,53,72,53,46,82,80,47,58,68,71,60,39,52,52,53,51,54,55,49,50,59,48,51,54,55,48,49,54,52,50,52,53,52,54,49,52,54,52,52,52,52,52,52,50,52,52,51,51,52,50,53,51,50,53,53,37,48,77,66,68,74,61,132

Foldseek 3Di:
DDLVVLVVQLVVLLCCLLPPDLVPCPDVNNVVSVVVNVVSCVCLVVDPPVSSVVVVVVVVVSVVSNVVVVVVSVVVVVVVVVVVVVVVVVVVVVVCVVVVNPD

Nearest PDB structures (foldseek):
  8qb8-assembly1_A  TM=5.372E-01  e=8.022E+00  Saccharomyces cerevisiae

pLDDT: mean 84.86, std 7.52, range [53.53, 94.38]